Protein AF-A0A7S1IV37-F1 (afdb_monomer)

Solvent-accessible surface area (backbone atoms only — not comparable to full-atom values): 9638 Å² total; per-residue (Å²): 133,83,75,79,70,47,61,41,72,86,48,36,66,58,54,51,50,49,52,51,52,50,39,68,76,37,60,68,25,35,31,32,41,35,28,27,37,77,86,80,70,39,79,77,50,55,31,70,74,44,62,49,89,70,69,99,70,84,77,77,73,90,66,94,63,94,79,78,84,70,85,71,95,60,82,73,56,68,52,68,50,89,50,77,86,72,48,74,71,52,50,29,53,54,41,47,51,38,50,74,70,66,30,30,48,30,44,28,35,27,45,72,92,43,62,48,72,42,57,79,72,57,82,77,58,85,78,87,60,85,93,67,58,40,42,78,70,61,48,66,52,87,52,64,26,46,80,75,86,72,88,82,85,118

Mean predicted aligned error: 7.74 Å

InterPro domains:
  IPR000894 Ribulose bisphosphate carboxylase small subunit, domain [PF00101] (1-52)
  IPR000894 Ribulose bisphosphate carboxylase small subunit, domain [PF00101] (77-154)
  IPR000894 Ribulose bisphosphate carboxylase small subunit, domain [SM00961] (1-52)
  IPR000894 Ribulose bisphosphate carboxylase small subunit, domain [SM00961] (76-154)
  IPR024681 Ribulose bisphosphate carboxylase, small subunit [PR00152] (75-101)
  IPR024681 Ribulose bisphosphate carboxylase, small subunit [PR00152] (103-118)
  IPR024681 Ribulose bisphosphate carboxylase, small subunit [PTHR31262] (65-154)
  IPR036385 Ribulose bisphosphate carboxylase, small subunit superfamily [G3DSA:3.30.190.10] (1-65)
  IPR036385 Ribulose bisphosphate carboxylase, small subunit superfamily [G3DSA:3.30.190.10] (66-154)
  IPR036385 Ribulose bisphosphate carboxylase, small subunit superfamily [SSF55239] (1-61)
  IPR036385 Ribulose bisphosphate carboxylase, small subunit superfamily [SSF55239] (66-154)

Sequence (154 aa):
MWKLPMFGCRSSQEVLREVKECSASYPGCYVRLAAFDSVKQVQVVSFIVHQPGQTAAWATTGEKDMKVWNPVDNKKFETFSYLPPLSDGEIARQVDFIIRNGLAPCLEFAPEECSFVADVATVRFQGSTAGYYDNRYWTMWKLPMFGCRSSQEV

pLDDT: mean 83.04, std 18.44, range [32.03, 97.75]

Secondary structure (DSSP, 8-state):
------TT---HHHHHHHHHHHHHH-TTEEEEEEEEETTTTEEEEEEEEE-TT-----------SPPPPP-SS----STTTTSPPPPHHHHHHHHHHHHHTT-EEEEEEEEGGGSS-B-GGGGG-SS--TT--BTSS-EEES--------SS--

Organism: NCBI:txid73025

Nearest PDB structures (foldseek):
  1gk8-assembly1_O-2  TM=9.536E-01  e=3.407E-07  Chlamydomonas reinhardtii
  1ir2-assembly1_L  TM=9.566E-01  e=1.280E-06  Chlamydomonas reinhardtii
  8q04-assembly1_P  TM=9.815E-01  e=3.979E-06  Chlorella sorokiniana
  1uw9-assembly1_C  TM=9.540E-01  e=3.093E-06  Chlamydomonas reinhardtii
  2v6a-assembly1_N  TM=9.573E-01  e=3.093E-06  Chlamydomonas reinhardtii

Structure (mmCIF, N/CA/C/O backbone):
data_AF-A0A7S1IV37-F1
#
_entry.id   AF-A0A7S1IV37-F1
#
loop_
_atom_site.group_PDB
_atom_site.id
_atom_site.type_symbol
_atom_site.label_atom_id
_atom_site.label_alt_id
_atom_site.label_comp_id
_atom_site.label_asym_id
_atom_site.label_entity_id
_atom_site.label_seq_id
_atom_site.pdbx_PDB_ins_code
_atom_site.Cartn_x
_atom_site.Cartn_y
_atom_site.Cartn_z
_atom_site.occupancy
_atom_site.B_iso_or_equiv
_atom_site.auth_seq_id
_atom_site.auth_comp_id
_atom_site.auth_asym_id
_atom_site.auth_atom_id
_atom_site.pdbx_PDB_model_num
ATOM 1 N N . MET A 1 1 ? 4.771 -17.939 19.776 1.00 32.03 1 MET A N 1
ATOM 2 C CA . MET A 1 1 ? 3.297 -17.855 19.715 1.00 32.03 1 MET A CA 1
ATOM 3 C C . MET A 1 1 ? 2.972 -16.643 18.855 1.00 32.03 1 MET A C 1
ATOM 5 O O . MET A 1 1 ? 3.127 -15.523 19.320 1.00 32.03 1 MET A O 1
ATOM 9 N N . TRP A 1 2 ? 2.708 -16.856 17.564 1.00 38.16 2 TRP A N 1
ATOM 10 C CA . TRP A 1 2 ? 2.413 -15.771 16.626 1.00 38.16 2 TRP A CA 1
ATOM 11 C C . TRP A 1 2 ? 1.021 -15.229 16.964 1.00 38.16 2 TRP A C 1
ATOM 13 O O . TRP A 1 2 ? 0.075 -16.006 17.075 1.00 38.16 2 TRP A O 1
ATOM 23 N N . LYS A 1 3 ? 0.953 -13.926 17.254 1.00 38.25 3 LYS A N 1
ATOM 24 C CA . LYS A 1 3 ? -0.241 -13.169 17.668 1.00 38.25 3 LYS A CA 1
ATOM 25 C C . LYS A 1 3 ? -1.444 -13.573 16.802 1.00 38.25 3 LYS A C 1
ATOM 27 O O . LYS A 1 3 ? -1.284 -13.740 15.593 1.00 38.25 3 LYS A O 1
ATOM 32 N N . LEU A 1 4 ? -2.612 -13.744 17.429 1.00 38.16 4 LEU A N 1
ATOM 33 C CA . LEU A 1 4 ? -3.839 -14.139 16.738 1.00 38.16 4 LEU A CA 1
ATOM 34 C C . LEU A 1 4 ? -4.081 -13.226 15.520 1.00 38.16 4 LEU A C 1
ATOM 36 O O . LEU A 1 4 ? -3.890 -12.012 15.637 1.00 38.16 4 LEU A O 1
ATOM 40 N N . PRO A 1 5 ? -4.462 -13.796 14.364 1.00 46.75 5 PRO A N 1
ATOM 41 C CA . PRO A 1 5 ? -4.815 -13.032 13.174 1.00 46.75 5 PRO A CA 1
ATOM 42 C C . PRO A 1 5 ? -5.825 -11.941 13.514 1.00 46.75 5 PRO A C 1
ATOM 44 O O . PRO A 1 5 ? -6.709 -12.166 14.337 1.00 46.75 5 PRO A O 1
ATOM 47 N N . MET A 1 6 ? -5.649 -10.770 12.896 1.00 52.06 6 MET A N 1
ATOM 48 C CA . MET A 1 6 ? -6.364 -9.504 13.124 1.00 52.06 6 MET A CA 1
ATOM 49 C C . MET A 1 6 ? -7.860 -9.573 12.742 1.00 52.06 6 MET A C 1
ATOM 51 O O . MET A 1 6 ? -8.386 -8.707 12.046 1.00 52.06 6 MET A O 1
ATOM 55 N N . PHE A 1 7 ? -8.558 -10.621 13.169 1.00 50.78 7 PHE A N 1
ATOM 56 C CA . PHE A 1 7 ? -9.993 -10.765 13.036 1.00 50.78 7 PHE A CA 1
ATOM 57 C C . PHE A 1 7 ? -10.674 -9.716 13.918 1.00 50.78 7 PHE A C 1
ATOM 59 O O . PHE A 1 7 ? -10.477 -9.687 15.131 1.00 50.78 7 PHE A O 1
ATOM 66 N N . GLY A 1 8 ? -11.467 -8.839 13.300 1.00 53.97 8 GLY A N 1
ATOM 67 C CA . GLY A 1 8 ? -12.230 -7.819 14.013 1.00 53.97 8 GLY A CA 1
ATOM 68 C C . GLY A 1 8 ? -11.452 -6.569 14.434 1.00 53.97 8 GLY A C 1
ATOM 69 O O . GLY A 1 8 ? -11.785 -6.022 15.476 1.00 53.97 8 GLY A O 1
ATOM 70 N N . CYS A 1 9 ? -10.473 -6.088 13.655 1.00 61.53 9 CYS A N 1
ATOM 71 C CA . CYS A 1 9 ? -9.858 -4.767 13.879 1.00 61.53 9 CYS A CA 1
ATOM 72 C C . CYS A 1 9 ? -10.935 -3.664 13.946 1.00 61.53 9 CYS A C 1
ATOM 74 O O . CYS A 1 9 ? -11.627 -3.417 12.957 1.00 61.53 9 CYS A O 1
ATOM 76 N N . ARG A 1 10 ? -11.091 -3.001 15.104 1.00 65.50 10 ARG A N 1
ATOM 77 C CA . ARG A 1 10 ? -12.207 -2.052 15.358 1.00 65.50 10 ARG A CA 1
ATOM 78 C C . ARG A 1 10 ? -11.797 -0.585 15.362 1.00 65.50 10 ARG A C 1
ATOM 80 O O . ARG A 1 10 ? -12.633 0.285 15.595 1.00 65.50 10 ARG A O 1
ATOM 87 N N . SER A 1 11 ? -10.513 -0.305 15.182 1.00 80.75 11 SER A N 1
ATOM 88 C CA . SER A 1 11 ? -9.958 1.015 15.447 1.00 80.75 11 SER A CA 1
ATOM 89 C C . SER A 1 11 ? -8.775 1.299 14.531 1.00 80.75 11 SER A C 1
ATOM 91 O O . SER A 1 11 ? -7.892 0.464 14.326 1.00 80.75 11 SER A O 1
ATOM 93 N N . SER A 1 12 ? -8.737 2.520 14.002 1.00 86.56 12 SER A N 1
ATOM 94 C CA . SER A 1 12 ? -7.617 3.022 13.212 1.00 86.56 12 SER A CA 1
ATOM 95 C C . SER A 1 12 ? -6.294 2.989 13.974 1.00 86.56 12 SER A C 1
ATOM 97 O O . SER A 1 12 ? -5.240 2.777 13.377 1.00 86.56 12 SER A O 1
ATOM 99 N N . GLN A 1 13 ? -6.334 3.106 15.301 1.00 87.31 13 GLN A N 1
ATOM 100 C CA . GLN A 1 13 ? -5.158 2.989 16.156 1.00 87.31 13 GLN A CA 1
ATOM 101 C C . GLN A 1 13 ? -4.536 1.587 16.106 1.00 87.31 13 GLN A C 1
ATOM 103 O O . GLN A 1 13 ? -3.316 1.471 16.203 1.00 87.31 13 GLN A O 1
ATOM 108 N N . GLU A 1 14 ? -5.326 0.523 15.943 1.00 84.88 14 GLU A N 1
ATOM 109 C CA . GLU A 1 14 ? -4.776 -0.834 15.832 1.00 84.88 14 GLU A CA 1
ATOM 110 C C . GLU A 1 14 ? -4.021 -1.004 14.519 1.00 84.88 14 GLU A C 1
ATOM 112 O O . GLU A 1 14 ? -2.887 -1.478 14.527 1.00 84.88 14 GLU A O 1
ATOM 117 N N . VAL A 1 15 ? -4.601 -0.520 13.417 1.00 87.56 15 VAL A N 1
ATOM 118 C CA . VAL A 1 15 ? -3.935 -0.506 12.111 1.00 87.56 15 VAL A CA 1
ATOM 119 C C . VAL A 1 15 ? -2.651 0.315 12.166 1.00 87.56 15 VAL A C 1
ATOM 121 O O . VAL A 1 15 ? -1.615 -0.151 11.708 1.00 87.56 15 VAL A O 1
ATOM 124 N N . LEU A 1 16 ? -2.668 1.498 12.785 1.00 90.56 16 LEU A N 1
ATOM 125 C CA . LEU A 1 16 ? -1.462 2.318 12.941 1.00 90.56 16 LEU A CA 1
ATOM 126 C C . LEU A 1 16 ? -0.372 1.633 13.776 1.00 90.56 16 LEU A C 1
ATOM 128 O O . LEU A 1 16 ? 0.810 1.784 13.470 1.00 90.56 16 LEU A O 1
ATOM 132 N N . ARG A 1 17 ? -0.734 0.874 14.820 1.00 89.81 17 ARG A N 1
ATOM 133 C CA . ARG A 1 17 ? 0.245 0.058 15.559 1.00 89.81 17 ARG A CA 1
ATOM 134 C C . ARG A 1 17 ? 0.869 -0.995 14.655 1.00 89.81 17 ARG A C 1
ATOM 136 O O . ARG A 1 17 ? 2.079 -1.166 14.690 1.00 89.81 17 ARG A O 1
ATOM 143 N N . GLU A 1 18 ? 0.066 -1.656 13.831 1.00 90.44 18 GLU A N 1
ATOM 144 C 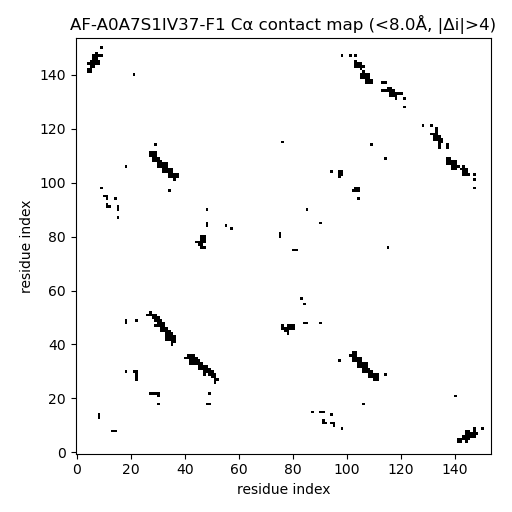CA . GLU A 1 18 ? 0.539 -2.668 12.886 1.00 90.44 18 GLU A CA 1
ATOM 145 C C . GLU A 1 18 ? 1.433 -2.077 11.788 1.00 90.44 18 GLU A C 1
ATOM 147 O O . GLU A 1 18 ? 2.450 -2.675 11.450 1.00 90.44 18 GLU A O 1
ATOM 152 N N . VAL A 1 19 ? 1.130 -0.869 11.298 1.00 92.19 19 VAL A N 1
ATOM 153 C CA . VAL A 1 19 ? 2.020 -0.123 10.389 1.00 92.19 19 VAL A CA 1
ATOM 154 C C . VAL A 1 19 ? 3.384 0.087 11.050 1.00 92.19 19 VAL A C 1
ATOM 156 O O . VAL A 1 19 ? 4.406 -0.214 10.437 1.00 92.19 19 VAL A O 1
ATOM 159 N N . LYS A 1 20 ? 3.400 0.5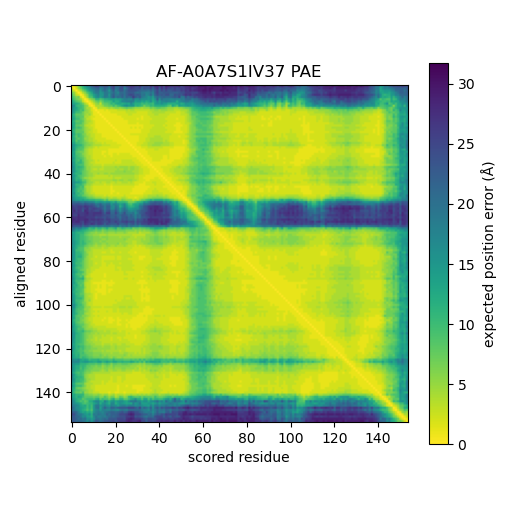27 12.317 1.00 93.50 20 LYS A N 1
ATOM 160 C CA . LYS A 1 20 ? 4.633 0.750 13.091 1.00 93.50 20 LYS A CA 1
ATOM 161 C C . LYS A 1 20 ? 5.396 -0.549 13.366 1.00 93.50 20 LYS A C 1
ATOM 163 O O . LYS A 1 20 ? 6.616 -0.565 13.228 1.00 93.50 20 LYS A O 1
ATOM 168 N N . GLU A 1 21 ? 4.703 -1.635 13.722 1.00 93.06 21 GLU A N 1
ATOM 169 C CA . GLU A 1 21 ? 5.308 -2.966 13.904 1.00 93.06 21 GLU A CA 1
ATOM 170 C C . GLU A 1 21 ? 5.942 -3.469 12.591 1.00 93.06 21 GLU A C 1
ATOM 172 O O . GLU A 1 21 ? 7.079 -3.951 12.601 1.00 93.06 21 GLU A O 1
ATOM 177 N N . CYS A 1 22 ? 5.248 -3.309 11.460 1.00 93.31 22 CYS A N 1
ATOM 178 C CA . CYS A 1 22 ? 5.734 -3.707 10.140 1.00 93.31 22 CYS A CA 1
ATOM 179 C C . CYS A 1 22 ? 6.974 -2.899 9.733 1.00 93.31 22 CYS A C 1
ATOM 181 O O . CYS A 1 22 ? 7.994 -3.488 9.375 1.00 93.31 22 CYS A O 1
ATOM 183 N N . SER A 1 23 ? 6.929 -1.566 9.843 1.00 93.56 23 SER A N 1
ATOM 184 C CA . SER A 1 23 ? 8.068 -0.703 9.501 1.00 93.56 23 SER A CA 1
ATOM 185 C C . SER A 1 23 ? 9.267 -0.917 10.426 1.00 93.56 23 SER A C 1
ATOM 187 O O . SER A 1 23 ? 10.406 -0.815 9.990 1.00 93.56 23 SER A O 1
ATOM 189 N N . ALA A 1 24 ? 9.040 -1.239 11.704 1.00 94.38 24 ALA A N 1
ATOM 190 C CA . ALA A 1 24 ? 10.128 -1.548 12.631 1.00 94.38 24 ALA A CA 1
ATOM 191 C C . ALA A 1 24 ? 10.789 -2.899 12.315 1.00 94.38 24 ALA A C 1
ATOM 193 O O . ALA A 1 24 ? 12.003 -3.036 12.449 1.00 94.38 24 ALA A O 1
ATOM 194 N N . SER A 1 25 ? 9.999 -3.887 11.883 1.00 95.06 25 SER A N 1
ATOM 195 C CA . SER A 1 25 ? 10.500 -5.214 11.504 1.00 95.06 25 SER A CA 1
ATOM 196 C C . SER A 1 25 ? 11.244 -5.187 10.165 1.00 95.06 25 SER A C 1
ATOM 198 O O . SER A 1 25 ? 12.216 -5.919 9.985 1.00 95.06 25 SER A O 1
ATOM 200 N N . TYR A 1 26 ? 10.805 -4.325 9.243 1.00 94.81 26 TYR A N 1
ATOM 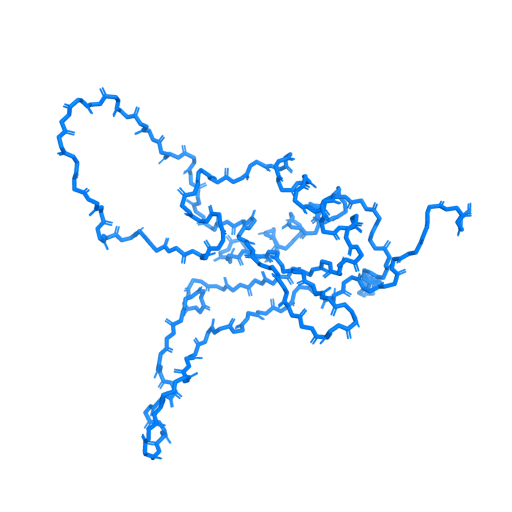201 C CA . TYR A 1 26 ? 11.345 -4.197 7.890 1.00 94.81 26 TYR A CA 1
ATOM 202 C C . TYR A 1 26 ? 11.589 -2.719 7.521 1.00 94.81 26 TYR A C 1
ATOM 204 O O . TYR A 1 26 ? 10.867 -2.161 6.694 1.00 94.81 26 TYR A O 1
ATOM 212 N N . PRO A 1 27 ? 12.620 -2.069 8.094 1.00 93.44 27 PRO A N 1
ATOM 213 C CA . PRO A 1 27 ? 12.835 -0.620 7.964 1.00 93.44 27 PRO A CA 1
ATOM 214 C C . PRO A 1 27 ? 13.195 -0.145 6.549 1.00 93.44 27 PRO A C 1
ATOM 216 O O . PRO A 1 27 ? 13.073 1.039 6.252 1.00 93.44 27 PRO A O 1
ATOM 219 N N . GLY A 1 28 ? 13.645 -1.049 5.675 1.00 94.19 28 GLY A N 1
ATOM 220 C CA . GLY A 1 28 ? 13.936 -0.756 4.267 1.00 94.19 28 GLY A CA 1
ATOM 221 C C . GLY A 1 28 ? 12.759 -0.990 3.316 1.00 94.19 28 GLY A C 1
ATOM 222 O O . GLY A 1 28 ? 12.935 -0.888 2.108 1.00 94.19 28 GLY A O 1
ATOM 223 N N . CYS A 1 29 ? 11.581 -1.360 3.827 1.00 96.31 29 CYS A N 1
ATOM 224 C CA . CYS A 1 29 ? 10.429 -1.705 2.999 1.00 96.31 29 CYS A CA 1
ATOM 225 C C . CYS A 1 29 ? 9.400 -0.577 2.936 1.00 96.31 29 CYS A C 1
ATOM 227 O O . CYS A 1 29 ? 9.134 0.125 3.909 1.00 96.31 29 CYS A O 1
ATOM 229 N N . TYR A 1 30 ? 8.751 -0.474 1.783 1.00 96.75 30 TYR A N 1
ATOM 230 C CA . TYR A 1 30 ? 7.518 0.278 1.609 1.00 96.75 30 TYR A CA 1
ATOM 231 C C . TYR A 1 30 ? 6.375 -0.487 2.267 1.00 96.75 30 TYR A C 1
ATOM 233 O O . TYR A 1 30 ? 6.317 -1.711 2.154 1.00 96.75 30 TYR A O 1
ATOM 241 N N . VAL A 1 31 ? 5.443 0.221 2.906 1.00 96.88 31 VAL A N 1
ATOM 242 C CA . VAL A 1 31 ? 4.211 -0.378 3.440 1.00 96.88 31 VAL A CA 1
ATOM 243 C C . VAL A 1 31 ? 3.022 0.327 2.817 1.00 96.88 31 VAL A C 1
ATOM 245 O O . VAL A 1 31 ? 2.906 1.555 2.881 1.00 96.88 31 VAL A O 1
ATOM 248 N N . ARG A 1 32 ? 2.119 -0.454 2.230 1.00 96.25 32 ARG A N 1
ATOM 249 C CA . ARG A 1 32 ? 0.832 0.012 1.723 1.00 96.25 32 ARG A CA 1
ATOM 250 C C . ARG A 1 32 ? -0.302 -0.598 2.525 1.00 96.25 32 ARG A C 1
ATOM 252 O O . ARG A 1 32 ? -0.223 -1.734 2.991 1.00 96.25 32 ARG A O 1
ATOM 259 N N . LEU A 1 33 ? -1.370 0.170 2.652 1.00 94.69 33 LEU A N 1
ATOM 260 C CA . LEU A 1 33 ? -2.641 -0.319 3.143 1.00 94.69 33 LEU A CA 1
ATOM 261 C C . LEU A 1 33 ? -3.528 -0.619 1.942 1.00 94.69 33 LEU A C 1
ATOM 263 O O . LEU A 1 33 ? -3.703 0.236 1.077 1.00 94.69 33 LEU A O 1
ATOM 267 N N . ALA A 1 34 ? -4.091 -1.820 1.907 1.00 93.62 34 ALA A N 1
ATOM 268 C CA . ALA A 1 34 ? -5.113 -2.245 0.964 1.00 93.62 34 ALA A CA 1
ATOM 269 C C . ALA A 1 34 ? -6.439 -2.469 1.701 1.00 93.62 34 ALA A C 1
ATOM 271 O O . ALA A 1 34 ? -6.444 -2.790 2.891 1.00 93.62 34 ALA A O 1
ATOM 272 N N . ALA A 1 35 ? -7.569 -2.324 1.010 1.00 90.81 35 ALA A N 1
ATOM 273 C CA . ALA A 1 35 ? -8.858 -2.748 1.540 1.00 90.81 35 ALA A CA 1
ATOM 274 C C . ALA A 1 35 ? -9.644 -3.600 0.551 1.00 90.81 35 ALA A C 1
ATOM 276 O O . ALA A 1 35 ? -9.668 -3.326 -0.654 1.00 90.81 35 A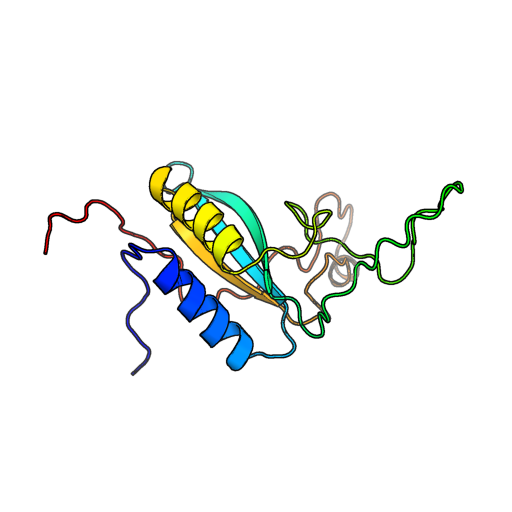LA A O 1
ATOM 277 N N . PHE A 1 36 ? -10.315 -4.609 1.097 1.00 88.81 36 PHE A N 1
ATOM 278 C CA . PHE A 1 36 ? -11.041 -5.623 0.350 1.00 88.81 36 PHE A CA 1
ATOM 279 C C . PHE A 1 36 ? -12.544 -5.524 0.601 1.00 88.81 36 PHE A C 1
ATOM 281 O O . PHE A 1 36 ? -12.995 -5.413 1.743 1.00 88.81 36 PHE A O 1
ATOM 288 N N . ASP A 1 37 ? -13.319 -5.605 -0.475 1.00 87.69 37 ASP A N 1
ATOM 289 C CA . ASP A 1 37 ? -14.767 -5.782 -0.422 1.00 87.69 37 ASP A CA 1
ATOM 290 C C . ASP A 1 37 ? -15.060 -7.274 -0.233 1.00 87.69 37 ASP A C 1
ATOM 292 O O . ASP A 1 37 ? -14.735 -8.101 -1.086 1.00 87.69 37 ASP A O 1
ATOM 296 N N . SER A 1 38 ? -15.655 -7.626 0.907 1.00 81.12 38 SER A N 1
ATOM 297 C CA . SER A 1 38 ? -15.950 -9.020 1.259 1.00 81.12 38 SER A CA 1
ATOM 298 C C . SER A 1 38 ? -17.111 -9.624 0.464 1.00 81.12 38 SER A C 1
ATOM 300 O O . SER A 1 38 ? -17.209 -10.846 0.377 1.00 81.12 38 SER A O 1
ATOM 302 N N . VAL A 1 39 ? -17.961 -8.790 -0.144 1.00 84.75 39 VAL A N 1
ATOM 303 C CA . VAL A 1 39 ? -19.073 -9.225 -0.995 1.00 84.75 39 VAL A CA 1
ATOM 304 C C . VAL A 1 39 ? -18.573 -9.468 -2.412 1.00 84.75 39 VAL A C 1
ATOM 306 O O . VAL A 1 39 ? -18.827 -10.524 -2.983 1.00 84.75 39 VAL A O 1
ATOM 309 N N . LYS A 1 40 ? -17.833 -8.507 -2.978 1.00 88.94 40 LYS A N 1
ATOM 310 C CA . LYS A 1 40 ? -17.276 -8.632 -4.336 1.00 88.94 40 LYS A CA 1
ATOM 311 C C . LYS A 1 40 ? -16.015 -9.495 -4.401 1.00 88.94 40 LYS A C 1
ATOM 313 O O . LYS A 1 40 ? -15.615 -9.877 -5.492 1.00 88.94 40 LYS A O 1
ATOM 318 N N . GLN A 1 41 ? -15.394 -9.778 -3.256 1.00 84.12 41 GLN A N 1
ATOM 319 C CA . GLN A 1 41 ? -14.138 -10.523 -3.129 1.00 84.12 41 GLN A CA 1
ATOM 320 C C . GLN A 1 41 ? -12.973 -9.902 -3.919 1.00 84.12 41 GLN A C 1
ATOM 322 O O . GLN A 1 41 ? -12.172 -10.607 -4.528 1.00 84.12 41 GLN A O 1
ATOM 327 N N . VAL A 1 42 ? -12.864 -8.570 -3.905 1.00 88.62 42 VAL A N 1
ATOM 328 C CA . VAL A 1 42 ? -11.810 -7.831 -4.624 1.00 88.62 42 VAL A CA 1
ATOM 329 C C . VAL A 1 42 ? -11.188 -6.742 -3.760 1.00 88.62 42 VAL A C 1
ATOM 331 O O . VAL A 1 42 ? -11.839 -6.183 -2.875 1.00 88.62 42 VAL A O 1
ATOM 334 N N . GLN A 1 43 ? -9.930 -6.408 -4.047 1.00 90.06 43 GLN A N 1
ATOM 335 C CA . GLN A 1 43 ? -9.311 -5.180 -3.556 1.00 90.06 43 GLN A CA 1
ATOM 336 C C . GLN A 1 43 ? -9.988 -3.979 -4.224 1.00 90.06 43 GLN A C 1
ATOM 338 O O . GLN A 1 43 ? -10.128 -3.948 -5.445 1.00 90.06 43 GLN A O 1
ATOM 343 N N . VAL A 1 44 ? -10.392 -2.986 -3.432 1.00 92.31 44 VAL A N 1
ATOM 344 C CA . VAL A 1 44 ? -11.100 -1.790 -3.928 1.00 92.31 44 VAL A CA 1
ATOM 345 C C . VAL A 1 44 ? -10.337 -0.490 -3.697 1.00 92.31 44 VAL A C 1
ATOM 347 O O . VAL A 1 44 ? -10.611 0.505 -4.360 1.00 92.31 44 VAL A O 1
ATOM 350 N N . VAL A 1 45 ? -9.371 -0.484 -2.778 1.00 92.31 45 VAL A N 1
ATOM 351 C CA . VAL A 1 45 ? -8.502 0.668 -2.522 1.00 92.31 45 VAL A CA 1
ATOM 352 C C . VAL A 1 45 ? -7.135 0.192 -2.055 1.00 92.31 45 VAL A C 1
ATOM 354 O O . VAL A 1 45 ? -7.028 -0.807 -1.343 1.00 92.31 45 VAL A O 1
ATOM 357 N N . SER A 1 46 ? -6.091 0.915 -2.448 1.00 95.06 46 SER A N 1
ATOM 358 C CA . SER A 1 46 ? -4.759 0.781 -1.868 1.00 95.06 46 SER A CA 1
ATOM 359 C C . SER A 1 46 ? -3.997 2.097 -1.938 1.00 95.06 46 SER A C 1
ATOM 361 O O . SER A 1 46 ? -4.066 2.783 -2.961 1.00 95.06 46 SER A O 1
ATOM 363 N N . PHE A 1 47 ? -3.263 2.430 -0.880 1.00 97.44 47 PHE A N 1
ATOM 364 C CA . PHE A 1 47 ? -2.402 3.612 -0.814 1.00 97.44 47 PHE A CA 1
ATOM 365 C C . PHE A 1 47 ? -1.211 3.379 0.121 1.00 97.44 47 PHE A C 1
ATOM 367 O O . PHE A 1 47 ? -1.249 2.535 1.019 1.00 97.44 47 PHE A O 1
ATOM 374 N N . ILE A 1 48 ? -0.137 4.133 -0.101 1.00 96.81 48 ILE A N 1
ATOM 375 C CA . ILE A 1 48 ? 1.090 4.042 0.693 1.00 96.81 48 ILE A CA 1
ATOM 376 C C . ILE A 1 48 ? 0.892 4.656 2.089 1.00 96.81 48 ILE A C 1
ATOM 378 O O . ILE A 1 48 ? 0.294 5.722 2.223 1.00 96.81 48 ILE A O 1
ATOM 382 N N . VAL A 1 49 ? 1.392 3.982 3.128 1.00 95.62 49 VAL A N 1
ATOM 383 C CA . VAL A 1 49 ? 1.319 4.430 4.536 1.00 95.62 49 VAL A CA 1
ATOM 384 C C . VAL A 1 49 ? 2.692 4.562 5.194 1.00 95.62 49 VAL A C 1
ATOM 386 O O . VAL A 1 49 ? 2.811 5.211 6.228 1.00 95.62 49 VAL A O 1
ATOM 389 N N . HIS A 1 50 ? 3.734 3.985 4.593 1.00 95.06 50 HIS A N 1
ATOM 390 C CA . HIS A 1 50 ? 5.122 4.165 5.007 1.00 95.06 50 HIS A CA 1
ATOM 391 C C . HIS A 1 50 ? 6.059 4.043 3.801 1.00 95.06 50 HIS A C 1
ATOM 393 O O . HIS A 1 50 ? 5.890 3.143 2.975 1.00 95.06 50 HIS A O 1
ATOM 399 N N . GLN A 1 51 ? 7.055 4.927 3.720 1.00 92.38 51 GLN A N 1
ATOM 400 C CA . GLN A 1 51 ? 8.123 4.882 2.722 1.00 92.38 51 GLN A CA 1
ATOM 401 C C . GLN A 1 51 ? 9.486 4.890 3.436 1.00 92.38 51 GLN A 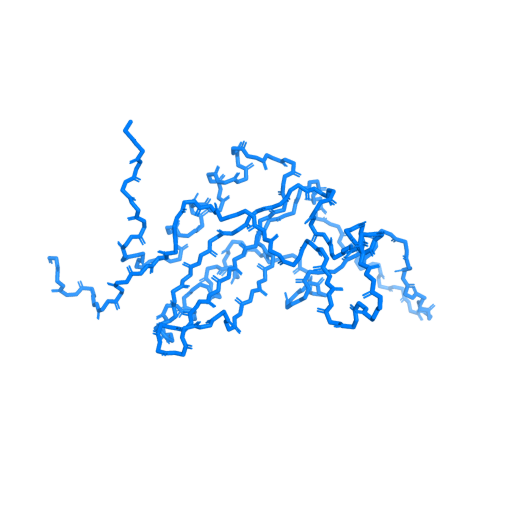C 1
ATOM 403 O O . GLN A 1 51 ? 9.707 5.750 4.297 1.00 92.38 51 GLN A O 1
ATOM 408 N N . PRO A 1 52 ? 10.406 3.974 3.090 1.00 90.25 52 PRO A N 1
ATOM 409 C CA . PRO A 1 52 ? 11.743 3.953 3.661 1.00 90.25 52 PRO A CA 1
ATOM 410 C C . PRO A 1 52 ? 12.519 5.202 3.222 1.00 90.25 52 PRO A C 1
ATOM 412 O O . PRO A 1 52 ? 12.391 5.669 2.093 1.00 90.25 52 PRO A O 1
ATOM 415 N N . GLY A 1 53 ? 13.312 5.776 4.129 1.00 80.75 53 GLY A N 1
ATOM 416 C CA . GLY A 1 53 ? 14.160 6.937 3.823 1.00 80.75 53 GLY A CA 1
ATOM 417 C C . GLY A 1 53 ? 13.418 8.262 3.592 1.00 80.75 53 GLY A C 1
ATOM 418 O O . GLY A 1 53 ? 14.056 9.262 3.262 1.00 80.75 53 GLY A O 1
ATOM 419 N N . GLN A 1 54 ? 12.096 8.310 3.789 1.00 68.19 54 GLN A N 1
ATOM 420 C CA . GLN A 1 54 ? 11.321 9.531 3.595 1.00 68.19 54 GLN A CA 1
ATOM 421 C C . GLN A 1 54 ? 11.646 10.565 4.682 1.00 68.19 54 GLN A C 1
ATOM 423 O O . GLN A 1 54 ? 11.148 10.508 5.805 1.00 68.19 54 GLN A O 1
ATOM 428 N N . THR A 1 55 ? 12.480 11.544 4.333 1.00 51.53 55 THR A N 1
ATOM 429 C CA . THR A 1 55 ? 12.599 12.793 5.087 1.00 51.53 55 THR A CA 1
ATOM 430 C C . THR A 1 55 ? 11.524 13.757 4.587 1.00 51.53 55 THR A C 1
ATOM 432 O O . THR A 1 55 ? 11.276 13.871 3.386 1.00 51.53 55 THR A O 1
ATOM 435 N N . ALA A 1 56 ? 10.809 14.405 5.507 1.00 48.06 56 ALA A N 1
ATOM 436 C CA . ALA A 1 56 ? 9.740 15.340 5.175 1.00 48.06 56 ALA A CA 1
ATOM 437 C C . ALA A 1 56 ? 10.315 16.564 4.443 1.00 48.06 56 ALA A C 1
ATOM 439 O O . ALA A 1 56 ? 10.743 17.523 5.077 1.00 48.06 56 ALA A O 1
ATOM 440 N N . ALA A 1 57 ? 10.352 16.534 3.112 1.00 48.78 57 ALA A N 1
ATOM 441 C CA . ALA A 1 57 ? 10.802 17.674 2.327 1.00 48.78 57 ALA A CA 1
ATOM 442 C C . ALA A 1 57 ? 10.129 17.715 0.953 1.00 48.78 57 ALA A C 1
ATOM 444 O O . ALA A 1 57 ? 10.712 17.372 -0.069 1.00 48.78 57 ALA A O 1
ATOM 445 N N . TRP A 1 58 ? 8.907 18.238 0.917 1.00 48.03 58 TRP A N 1
ATOM 446 C CA . TRP A 1 58 ? 8.515 19.098 -0.194 1.00 48.03 58 TRP A CA 1
ATOM 447 C C . TRP A 1 58 ? 8.623 20.535 0.328 1.00 48.03 58 TRP A C 1
ATOM 449 O O . TRP A 1 58 ? 7.672 21.127 0.828 1.00 48.03 58 TRP A O 1
ATOM 459 N N . ALA A 1 59 ? 9.829 21.101 0.301 1.00 45.62 59 ALA A N 1
ATOM 460 C CA . ALA A 1 59 ? 9.954 22.539 0.481 1.00 45.62 59 ALA A CA 1
ATOM 461 C C . ALA A 1 59 ? 9.344 23.189 -0.766 1.00 45.62 59 ALA A C 1
ATOM 463 O O . ALA A 1 59 ? 9.973 23.241 -1.821 1.00 45.62 59 ALA A O 1
ATOM 464 N N . THR A 1 60 ? 8.095 23.652 -0.672 1.00 48.78 60 THR A N 1
ATOM 465 C CA . THR A 1 60 ? 7.554 24.555 -1.692 1.00 48.78 60 THR A CA 1
ATOM 466 C C . THR A 1 60 ? 8.219 25.898 -1.489 1.00 48.78 60 THR A C 1
ATOM 468 O O . THR A 1 60 ? 7.709 26.764 -0.783 1.00 48.78 60 THR A O 1
ATOM 471 N N . THR A 1 61 ? 9.388 26.082 -2.090 1.00 49.62 61 THR A N 1
ATOM 472 C CA . THR A 1 61 ? 9.862 27.428 -2.371 1.00 49.62 61 THR A CA 1
ATOM 473 C C . THR A 1 61 ? 8.853 28.045 -3.338 1.00 49.62 61 THR A C 1
ATOM 475 O O . THR A 1 61 ? 8.610 27.532 -4.440 1.00 49.62 61 THR A O 1
ATOM 478 N N . GLY A 1 62 ? 8.172 29.088 -2.856 1.00 55.16 62 GLY A N 1
ATOM 479 C CA . GLY A 1 62 ? 7.157 29.874 -3.559 1.00 55.16 62 GLY A CA 1
ATOM 480 C C . GLY A 1 62 ? 7.748 30.694 -4.704 1.00 55.16 62 GLY A C 1
ATOM 481 O O . GLY A 1 62 ? 7.643 31.915 -4.727 1.00 55.16 62 GLY A O 1
ATOM 482 N N . GLU A 1 63 ? 8.407 30.014 -5.632 1.00 62.91 63 GLU A N 1
ATOM 483 C CA . GLU A 1 63 ? 9.000 30.586 -6.830 1.00 62.91 63 GLU A CA 1
ATOM 484 C C . GLU A 1 63 ? 7.924 30.757 -7.902 1.00 62.91 63 GLU A C 1
ATOM 486 O O . GLU A 1 63 ? 7.202 29.812 -8.230 1.00 62.91 63 GLU A O 1
ATOM 491 N N . LYS A 1 64 ? 7.810 31.985 -8.417 1.00 63.12 64 LYS A N 1
ATOM 492 C CA . LYS A 1 64 ? 6.802 32.433 -9.390 1.00 63.12 64 LYS A CA 1
ATOM 493 C C . LYS A 1 64 ? 7.188 32.134 -10.849 1.00 63.12 64 LYS A C 1
ATOM 495 O O . LYS A 1 64 ? 6.708 32.821 -11.745 1.00 63.12 64 LYS A O 1
ATOM 500 N N . ASP A 1 65 ? 8.015 31.120 -11.084 1.00 78.62 65 ASP A N 1
ATOM 501 C CA . ASP A 1 65 ? 8.499 30.753 -12.418 1.00 78.62 65 ASP A CA 1
ATOM 502 C C . ASP A 1 65 ? 7.866 29.447 -12.917 1.00 78.62 65 ASP A C 1
ATOM 504 O O . ASP A 1 65 ? 7.387 28.621 -12.133 1.00 78.62 65 ASP A O 1
ATOM 508 N N . MET A 1 66 ? 7.856 29.249 -14.241 1.00 85.81 66 MET A N 1
ATOM 509 C CA . MET A 1 66 ? 7.428 27.980 -14.837 1.00 85.81 66 MET A CA 1
ATOM 510 C C . MET A 1 66 ? 8.350 26.846 -14.376 1.00 85.81 66 MET A C 1
ATOM 512 O O . MET A 1 66 ? 9.551 26.867 -14.637 1.00 85.81 66 MET A O 1
ATOM 516 N N . LYS A 1 67 ? 7.776 25.832 -13.723 1.00 84.31 67 LYS A N 1
ATOM 517 C CA . LYS A 1 67 ? 8.506 24.651 -13.243 1.00 84.31 67 LYS A CA 1
ATOM 518 C C . LYS A 1 67 ? 8.375 23.492 -14.231 1.00 84.31 67 LYS A C 1
ATOM 520 O O . LYS A 1 67 ? 7.311 23.275 -14.806 1.00 84.31 67 LYS A O 1
ATOM 525 N N . VAL A 1 68 ? 9.448 22.718 -14.385 1.00 86.50 68 VAL A N 1
ATOM 526 C CA . VAL A 1 68 ? 9.447 21.447 -15.126 1.00 86.50 68 VAL A CA 1
ATOM 527 C C . VAL A 1 68 ? 9.216 20.306 -14.138 1.00 86.50 68 VAL A C 1
ATOM 529 O O . VAL A 1 68 ? 9.823 20.274 -13.068 1.00 86.50 68 VAL A O 1
ATOM 532 N N . TRP A 1 69 ? 8.330 19.368 -14.478 1.00 89.25 69 TRP A N 1
ATOM 533 C CA . TRP A 1 69 ? 8.100 18.182 -13.655 1.00 89.25 69 TRP A CA 1
ATOM 534 C C . TRP A 1 69 ? 9.355 17.304 -13.619 1.00 89.25 69 TRP A C 1
ATOM 536 O O . TRP A 1 69 ? 9.878 16.945 -14.671 1.00 89.25 69 TRP A O 1
ATOM 546 N N . ASN A 1 70 ? 9.832 16.948 -12.424 1.00 88.88 70 ASN A N 1
ATOM 547 C CA . ASN A 1 70 ? 11.052 16.157 -12.271 1.00 88.88 70 ASN A CA 1
ATOM 548 C C . ASN A 1 70 ? 10.832 14.704 -12.752 1.00 88.88 70 ASN A C 1
ATOM 550 O O . ASN A 1 70 ? 9.976 14.019 -12.179 1.00 88.88 70 ASN A O 1
ATOM 554 N N . PRO A 1 71 ? 11.580 14.210 -13.759 1.00 88.94 71 PRO A N 1
ATOM 555 C CA . PRO A 1 71 ? 11.478 12.825 -14.214 1.00 88.94 71 PRO A CA 1
ATOM 556 C C . PRO A 1 71 ? 12.362 11.848 -13.418 1.00 88.94 71 PRO A C 1
ATOM 558 O O . PRO A 1 71 ? 12.203 10.640 -13.566 1.00 88.94 71 PRO A O 1
ATOM 561 N N . VAL A 1 72 ? 13.294 12.342 -12.596 1.00 89.31 72 VAL A N 1
ATOM 562 C CA . VAL A 1 72 ? 14.285 11.531 -11.870 1.00 89.31 72 VAL A CA 1
ATOM 563 C C . VAL A 1 72 ? 13.818 11.288 -10.437 1.00 89.31 72 VAL A C 1
ATOM 565 O O . VAL A 1 72 ? 13.371 12.222 -9.773 1.00 89.31 72 VAL A O 1
ATOM 568 N N . ASP A 1 73 ? 13.897 10.036 -9.975 1.00 86.12 73 ASP A N 1
ATOM 569 C CA . ASP A 1 73 ? 13.558 9.603 -8.606 1.00 86.12 73 ASP A CA 1
ATOM 570 C C . ASP A 1 73 ? 12.185 10.083 -8.100 1.00 86.12 73 ASP A C 1
ATOM 572 O O . ASP A 1 73 ? 11.950 10.277 -6.911 1.00 86.12 73 ASP A O 1
ATOM 576 N N . ASN A 1 74 ? 11.235 10.250 -9.023 1.00 87.56 74 ASN A N 1
ATOM 577 C CA . ASN A 1 74 ? 9.898 10.777 -8.753 1.00 87.56 74 ASN A CA 1
ATOM 578 C C . ASN A 1 74 ? 8.812 9.708 -8.957 1.00 87.56 74 ASN A C 1
ATOM 580 O O . ASN A 1 74 ? 7.748 9.971 -9.526 1.00 87.56 74 ASN A O 1
ATOM 584 N N . LYS A 1 75 ? 9.105 8.474 -8.534 1.00 91.12 75 LYS A N 1
ATOM 585 C CA . LYS A 1 75 ? 8.184 7.342 -8.668 1.00 91.12 75 LYS A CA 1
ATOM 586 C C . LYS A 1 75 ? 6.942 7.525 -7.783 1.00 91.12 75 LYS A C 1
ATOM 588 O O . LYS A 1 75 ? 6.965 8.245 -6.783 1.00 91.12 75 LYS A O 1
ATOM 593 N N . LYS A 1 76 ? 5.837 6.889 -8.176 1.00 93.88 76 LYS A N 1
ATOM 594 C CA . LYS A 1 76 ? 4.506 7.059 -7.572 1.00 93.88 76 LYS A CA 1
ATOM 595 C C . LYS A 1 76 ? 3.882 5.708 -7.234 1.00 93.88 76 LYS A C 1
ATOM 597 O O . LYS A 1 76 ? 4.167 4.713 -7.888 1.00 93.88 76 LYS A O 1
ATOM 602 N N . PHE A 1 77 ? 3.034 5.700 -6.210 1.00 96.00 77 PHE A N 1
ATOM 603 C CA . PHE A 1 77 ? 2.394 4.517 -5.621 1.00 96.00 77 PHE A CA 1
ATOM 604 C C . PHE A 1 77 ? 0.866 4.602 -5.731 1.00 96.00 77 PHE A C 1
ATOM 606 O O . PHE A 1 77 ? 0.155 4.408 -4.747 1.00 96.00 77 PHE A O 1
ATOM 613 N N . GLU A 1 78 ? 0.363 4.937 -6.920 1.00 96.62 78 GLU A N 1
ATOM 614 C CA . GLU A 1 78 ? -1.075 5.064 -7.197 1.00 96.62 78 GLU A CA 1
ATOM 615 C C . GLU A 1 78 ? -1.776 6.082 -6.268 1.00 96.62 78 GLU A C 1
ATOM 617 O O . GLU A 1 78 ? -1.279 7.200 -6.072 1.00 96.62 78 GLU A O 1
ATOM 622 N N . THR A 1 79 ? -2.946 5.732 -5.725 1.00 97.56 79 THR A N 1
ATOM 623 C CA . THR A 1 79 ? -3.819 6.588 -4.911 1.00 97.56 79 THR A CA 1
ATOM 624 C C . THR A 1 79 ? -3.049 7.377 -3.847 1.00 97.56 79 THR A C 1
ATOM 626 O O . THR A 1 79 ? -2.275 6.821 -3.071 1.00 97.56 79 THR A O 1
ATOM 629 N N . PHE A 1 80 ? -3.292 8.691 -3.800 1.00 96.94 80 PHE A N 1
ATOM 630 C CA . PHE A 1 80 ? -2.676 9.670 -2.888 1.00 96.94 80 PHE A CA 1
ATOM 631 C C . PHE A 1 80 ? -1.168 9.912 -3.040 1.00 96.94 80 PHE A C 1
ATOM 633 O O . PHE A 1 80 ? -0.659 10.843 -2.428 1.00 96.94 80 PHE A O 1
ATOM 640 N N . SER A 1 81 ? -0.443 9.188 -3.895 1.00 94.38 81 SER A N 1
ATOM 641 C CA . SER A 1 81 ? 1.024 9.324 -3.990 1.00 94.38 81 SER A CA 1
ATOM 642 C C . SER A 1 81 ? 1.536 10.638 -4.613 1.00 94.38 81 SER A C 1
ATOM 644 O O . SER A 1 81 ? 2.739 10.905 -4.606 1.00 94.38 81 SER A O 1
ATOM 646 N N . TYR A 1 82 ? 0.634 11.469 -5.139 1.00 92.06 82 TYR A N 1
ATOM 647 C CA . TYR A 1 82 ? 0.922 12.838 -5.585 1.00 92.06 82 TYR A CA 1
ATOM 648 C C . TYR A 1 82 ? 0.683 13.895 -4.496 1.00 92.06 82 TYR A C 1
ATOM 650 O O . TYR A 1 82 ? 1.067 15.048 -4.678 1.00 92.06 82 TYR A O 1
ATOM 658 N N . LEU A 1 83 ? 0.041 13.522 -3.387 1.00 92.31 83 LEU A N 1
ATOM 659 C CA . LEU A 1 83 ? -0.150 14.395 -2.234 1.00 92.31 83 LEU A CA 1
ATOM 660 C C . LEU A 1 83 ? 1.107 14.375 -1.349 1.00 92.31 83 LEU A C 1
ATOM 662 O O . LEU A 1 83 ? 1.926 13.456 -1.458 1.00 92.31 83 LEU A O 1
ATOM 666 N N . PRO A 1 84 ? 1.263 15.354 -0.441 1.00 91.50 84 PRO A N 1
ATOM 667 C CA . PRO A 1 84 ? 2.179 15.212 0.681 1.00 91.50 84 PRO A CA 1
ATOM 668 C C . PRO A 1 84 ? 1.991 13.867 1.403 1.00 91.50 84 PRO A C 1
ATOM 670 O O . PRO A 1 84 ? 0.856 13.383 1.482 1.00 91.50 84 PRO A O 1
ATOM 673 N N . PRO A 1 85 ? 3.066 13.263 1.948 1.00 90.62 85 PRO A N 1
ATOM 674 C CA . PRO A 1 85 ? 2.934 12.051 2.745 1.00 90.62 85 PRO A CA 1
ATOM 675 C C . PRO A 1 85 ? 1.928 12.244 3.878 1.00 90.62 85 PRO A C 1
ATOM 677 O O . PRO A 1 85 ? 1.967 13.243 4.598 1.00 90.62 85 PRO A O 1
ATOM 680 N N . LEU A 1 86 ? 1.020 11.276 4.003 1.00 92.06 86 LEU A N 1
ATOM 681 C CA . LEU A 1 86 ? -0.071 11.326 4.964 1.00 92.06 86 LEU A CA 1
ATOM 682 C C . LEU A 1 86 ? 0.476 11.221 6.389 1.00 92.06 86 LEU A C 1
ATOM 684 O O . LEU A 1 86 ? 1.267 10.334 6.704 1.00 92.06 86 LEU A O 1
ATOM 688 N N . SER A 1 87 ? 0.006 12.099 7.265 1.00 93.88 87 SER A N 1
ATOM 689 C CA . SER A 1 87 ? 0.232 11.985 8.706 1.00 93.88 87 SER A CA 1
ATOM 690 C C . SER A 1 87 ? -0.507 10.778 9.301 1.00 93.88 87 SER A C 1
ATOM 692 O O . SER A 1 87 ? -1.530 10.343 8.768 1.00 93.88 87 SER A O 1
ATOM 694 N N . ASP A 1 88 ? -0.074 10.296 10.474 1.00 92.31 88 ASP A N 1
ATOM 695 C CA . ASP A 1 88 ? -0.777 9.244 11.235 1.00 92.31 88 ASP A CA 1
ATOM 696 C C . ASP A 1 88 ? -2.283 9.544 11.386 1.00 92.31 88 ASP A C 1
ATOM 698 O O . ASP A 1 88 ? -3.121 8.652 11.262 1.00 92.31 88 ASP A O 1
ATOM 702 N N . GLY A 1 89 ? -2.650 10.812 11.611 1.00 92.38 89 GLY A N 1
ATOM 703 C CA . GLY A 1 89 ? -4.047 11.237 11.740 1.00 92.38 89 GLY A CA 1
ATOM 704 C C . GLY A 1 89 ? -4.833 11.200 10.424 1.00 92.38 89 GLY A C 1
ATOM 705 O O . GLY A 1 89 ? -6.034 10.938 10.434 1.00 92.38 89 GLY A O 1
ATOM 706 N N . GLU A 1 90 ? -4.185 11.450 9.286 1.00 95.50 90 GLU A N 1
ATOM 707 C CA . GLU A 1 90 ? -4.800 11.298 7.962 1.00 95.50 90 GLU A CA 1
ATOM 708 C C . GLU A 1 90 ? -4.967 9.831 7.588 1.00 95.50 90 GLU A C 1
ATOM 710 O O . GLU A 1 90 ? -6.047 9.448 7.139 1.00 95.50 90 GLU A O 1
ATOM 715 N N . ILE A 1 91 ? -3.948 9.008 7.847 1.00 94.62 91 ILE A N 1
ATOM 716 C CA . ILE A 1 91 ? -4.017 7.553 7.673 1.00 94.62 91 ILE A CA 1
ATOM 717 C C . ILE A 1 91 ? -5.160 6.993 8.524 1.00 94.62 91 ILE A C 1
ATOM 719 O O . ILE A 1 91 ? -5.986 6.242 8.009 1.00 94.62 91 ILE A O 1
ATOM 723 N N . ALA A 1 92 ? -5.281 7.421 9.787 1.00 92.62 92 ALA A N 1
ATOM 724 C CA . ALA A 1 92 ? -6.376 7.004 10.659 1.00 92.62 92 ALA A CA 1
ATOM 725 C C . ALA A 1 92 ? -7.754 7.311 10.059 1.00 92.62 92 ALA A C 1
ATOM 727 O O . ALA A 1 92 ? -8.617 6.438 10.045 1.00 92.62 92 ALA A O 1
ATOM 728 N N . ARG A 1 93 ? -7.947 8.507 9.485 1.00 93.62 93 ARG A N 1
ATOM 729 C CA . ARG A 1 93 ? -9.214 8.872 8.830 1.00 93.62 93 ARG A CA 1
ATOM 730 C C . ARG A 1 93 ? -9.524 8.001 7.612 1.00 93.62 93 ARG A C 1
ATOM 732 O O . ARG A 1 93 ? -10.686 7.656 7.406 1.00 93.62 93 ARG A O 1
ATOM 739 N N . GLN A 1 94 ? -8.515 7.630 6.821 1.00 95.00 94 GLN A N 1
ATOM 740 C CA . GLN A 1 94 ? -8.705 6.697 5.703 1.00 95.00 94 GLN A CA 1
ATOM 741 C C . GLN A 1 94 ? -9.079 5.293 6.196 1.00 95.00 94 GLN A C 1
ATOM 743 O O . GLN A 1 94 ? -9.951 4.644 5.622 1.00 95.00 94 GLN A O 1
ATOM 748 N N . VAL A 1 95 ? -8.474 4.837 7.296 1.00 90.69 95 VAL A N 1
ATOM 749 C CA . VAL A 1 95 ? -8.829 3.560 7.930 1.00 90.69 95 VAL A CA 1
ATOM 750 C C . VAL A 1 95 ? -10.254 3.592 8.481 1.00 90.69 95 VAL A C 1
ATOM 752 O O . VAL A 1 95 ? -11.021 2.663 8.239 1.00 90.69 95 VAL A O 1
ATOM 755 N N . ASP A 1 96 ? -10.651 4.671 9.154 1.00 90.50 96 ASP A N 1
ATOM 756 C CA . ASP A 1 96 ? -12.016 4.831 9.664 1.00 90.50 96 ASP A CA 1
ATOM 757 C C . ASP A 1 96 ? -13.045 4.830 8.519 1.00 90.50 96 ASP A C 1
ATOM 759 O O . ASP A 1 96 ? -14.132 4.266 8.659 1.00 90.50 96 ASP A O 1
ATOM 763 N N . PHE A 1 97 ? -12.704 5.425 7.368 1.00 92.19 97 PHE A N 1
ATOM 764 C CA . PHE A 1 97 ? -13.522 5.355 6.155 1.00 92.19 97 PHE A CA 1
ATOM 765 C C . PHE A 1 97 ? -13.660 3.914 5.649 1.00 92.19 97 PHE A C 1
ATOM 767 O O . PHE A 1 97 ? -14.774 3.472 5.371 1.00 92.19 97 PHE A O 1
ATOM 774 N N . ILE A 1 98 ? -12.559 3.165 5.569 1.00 89.94 98 ILE A N 1
ATOM 775 C CA . ILE A 1 98 ? -12.554 1.751 5.164 1.00 89.94 98 ILE A CA 1
ATOM 776 C C . ILE A 1 98 ? -13.469 0.922 6.075 1.00 89.94 98 ILE A C 1
ATOM 778 O O . ILE A 1 98 ? -14.359 0.226 5.583 1.00 89.94 98 ILE A O 1
ATOM 782 N N . ILE A 1 99 ? -13.314 1.064 7.395 1.00 85.81 99 ILE A N 1
ATOM 783 C CA . ILE A 1 99 ? -14.111 0.338 8.393 1.00 85.81 99 ILE A CA 1
ATOM 784 C C . ILE A 1 99 ? -15.595 0.715 8.289 1.00 85.81 99 ILE A C 1
ATOM 786 O O . ILE A 1 99 ? -16.449 -0.172 8.263 1.00 85.81 99 ILE A O 1
ATOM 790 N N . ARG A 1 100 ? -15.929 2.010 8.173 1.00 88.38 100 ARG A N 1
ATOM 791 C CA . ARG A 1 100 ? -17.326 2.468 8.019 1.00 88.38 100 ARG A CA 1
ATOM 792 C C . ARG A 1 100 ? -18.015 1.910 6.779 1.00 88.38 100 ARG A C 1
ATOM 794 O O . ARG A 1 100 ? -19.226 1.725 6.810 1.00 88.38 100 ARG A O 1
ATOM 801 N N . ASN A 1 101 ? -17.266 1.647 5.712 1.00 88.81 101 ASN A N 1
ATOM 802 C CA . ASN A 1 101 ? -17.797 1.054 4.486 1.00 88.81 101 ASN A CA 1
ATOM 803 C C . ASN A 1 101 ? -17.838 -0.485 4.525 1.00 88.81 101 ASN A C 1
ATOM 805 O O . ASN A 1 101 ? -18.151 -1.110 3.515 1.00 88.81 101 ASN A O 1
ATOM 809 N N . GLY A 1 102 ? -17.522 -1.113 5.664 1.00 85.75 102 GLY A N 1
ATOM 810 C CA . GLY A 1 102 ? -17.525 -2.573 5.803 1.00 85.75 102 GLY A CA 1
ATOM 811 C C . GLY A 1 102 ? -16.425 -3.271 4.998 1.00 85.75 102 GLY A C 1
ATOM 812 O O . GLY A 1 102 ? -16.530 -4.466 4.715 1.00 85.75 102 GLY A O 1
ATOM 813 N N . LEU A 1 103 ? -15.383 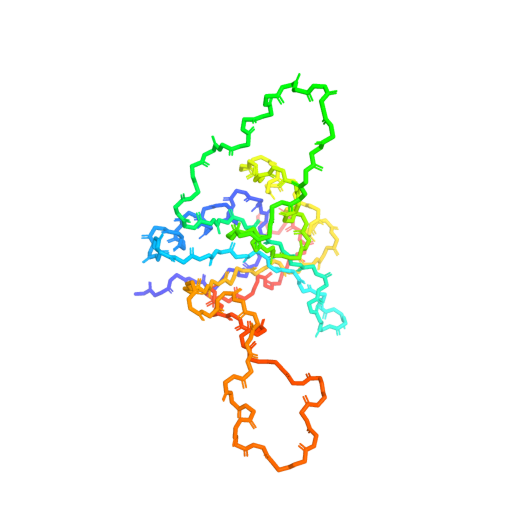-2.534 4.610 1.00 87.00 103 LEU A N 1
ATOM 814 C CA . LEU A 1 103 ? -14.234 -3.068 3.891 1.00 87.00 103 LEU A CA 1
ATOM 815 C C . LEU A 1 103 ? -13.214 -3.629 4.887 1.00 87.00 103 LEU A C 1
ATOM 817 O O . LEU A 1 103 ? -13.036 -3.094 5.981 1.00 87.00 103 LEU A O 1
ATOM 821 N N . ALA A 1 104 ? -12.522 -4.699 4.500 1.00 86.44 104 ALA A N 1
ATOM 822 C CA . ALA A 1 104 ? -11.498 -5.329 5.326 1.00 86.44 104 ALA A CA 1
ATOM 823 C C . ALA A 1 104 ? -10.120 -4.717 5.019 1.00 86.44 104 ALA A C 1
ATOM 825 O O . ALA A 1 104 ? -9.610 -4.939 3.916 1.00 86.44 104 ALA A O 1
ATOM 826 N N . PRO A 1 105 ? -9.503 -3.955 5.942 1.00 90.19 105 PRO A N 1
ATOM 827 C CA . PRO A 1 105 ? -8.144 -3.465 5.756 1.00 90.19 105 PRO A CA 1
ATOM 828 C C . PRO A 1 105 ? -7.123 -4.611 5.803 1.00 90.19 105 PRO A C 1
ATOM 830 O O . PRO A 1 105 ? -7.312 -5.627 6.473 1.00 90.19 105 PRO A O 1
ATOM 833 N N . CYS A 1 106 ? -6.014 -4.429 5.098 1.00 89.31 106 CYS A N 1
ATOM 834 C CA . CYS A 1 106 ? -4.869 -5.325 5.069 1.00 89.31 106 CYS A CA 1
ATOM 835 C C . CYS A 1 106 ? -3.600 -4.503 4.845 1.00 89.31 106 CYS A C 1
ATOM 837 O O . CYS A 1 106 ? -3.619 -3.527 4.095 1.00 89.31 106 CYS A O 1
ATOM 839 N N . LEU A 1 107 ? -2.499 -4.892 5.479 1.00 93.12 107 LEU A N 1
ATOM 840 C CA . LEU A 1 107 ? -1.194 -4.297 5.211 1.00 93.12 107 LEU A CA 1
ATOM 841 C C . LEU A 1 107 ? -0.403 -5.203 4.277 1.00 93.12 107 LEU A C 1
ATOM 843 O O . LEU A 1 107 ? -0.4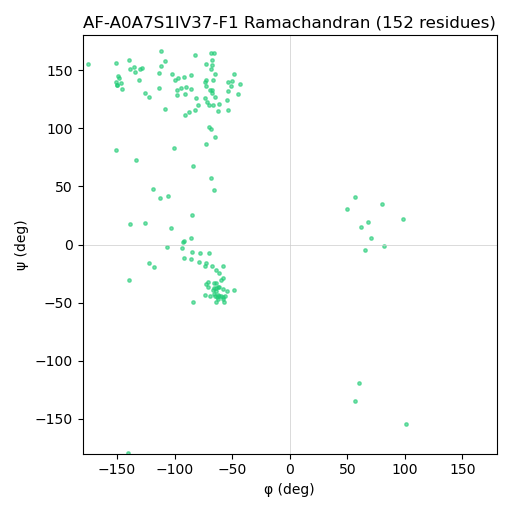38 -6.428 4.398 1.00 93.12 107 LEU A O 1
ATOM 847 N N . GLU A 1 108 ? 0.324 -4.584 3.363 1.00 96.19 108 GLU A N 1
ATOM 848 C CA . GLU A 1 108 ? 1.261 -5.255 2.476 1.00 96.19 108 GLU A CA 1
ATOM 849 C C . GLU A 1 108 ? 2.559 -4.456 2.434 1.00 96.19 108 GLU A C 1
ATOM 851 O O . GLU A 1 108 ? 2.548 -3.228 2.550 1.00 96.19 108 GLU A O 1
ATOM 856 N N . PHE A 1 109 ? 3.680 -5.141 2.258 1.00 97.12 109 PHE A N 1
ATOM 857 C CA . PHE A 1 109 ? 4.992 -4.521 2.215 1.00 97.12 109 PHE A CA 1
ATOM 858 C C . PHE A 1 109 ? 5.867 -5.126 1.121 1.00 97.12 109 PHE A C 1
ATOM 860 O O . PHE A 1 109 ? 5.718 -6.291 0.739 1.00 97.12 109 PHE A O 1
ATOM 867 N N . ALA A 1 110 ? 6.777 -4.307 0.606 1.00 97.75 110 ALA A N 1
ATOM 868 C CA . ALA A 1 110 ? 7.746 -4.705 -0.403 1.00 97.75 110 ALA A CA 1
ATOM 869 C C . ALA A 1 110 ? 9.063 -3.941 -0.206 1.00 97.75 110 ALA A C 1
ATOM 871 O O . ALA A 1 110 ? 9.025 -2.735 0.070 1.00 97.75 110 ALA A O 1
ATOM 872 N N . PRO A 1 111 ? 10.222 -4.602 -0.357 1.00 96.62 111 PRO A N 1
ATOM 873 C CA . PRO A 1 111 ? 11.489 -3.899 -0.498 1.00 96.62 111 PRO A CA 1
ATOM 874 C C . PRO A 1 111 ? 11.519 -3.103 -1.815 1.00 96.62 111 PRO A C 1
ATOM 876 O O . PRO A 1 111 ? 10.677 -3.292 -2.697 1.00 96.62 111 PRO A O 1
ATOM 879 N N . GLU A 1 112 ? 12.463 -2.173 -1.938 1.00 93.75 112 GLU A N 1
ATOM 880 C CA . GLU A 1 112 ? 12.528 -1.230 -3.060 1.00 93.75 112 GLU A CA 1
ATOM 881 C C . GLU A 1 112 ? 12.618 -1.916 -4.431 1.00 93.75 112 GLU A C 1
ATOM 883 O O . GLU A 1 112 ? 11.968 -1.487 -5.386 1.00 93.75 112 GLU A O 1
ATOM 888 N N . GLU A 1 113 ? 13.362 -3.018 -4.524 1.00 94.50 113 GLU A N 1
ATOM 889 C CA . GLU A 1 113 ? 13.562 -3.769 -5.763 1.00 94.50 113 GLU A CA 1
ATOM 890 C C . GLU A 1 113 ? 12.268 -4.348 -6.355 1.00 94.50 113 GLU A C 1
ATOM 892 O O . GLU A 1 113 ? 12.195 -4.574 -7.564 1.00 94.50 113 GLU A O 1
ATOM 897 N N . CYS A 1 114 ? 11.238 -4.567 -5.531 1.00 95.00 114 CYS A N 1
ATOM 898 C CA . CYS A 1 114 ? 9.950 -5.101 -5.972 1.00 95.00 114 CYS A CA 1
ATOM 899 C C . CYS A 1 114 ? 8.754 -4.229 -5.563 1.00 95.00 114 CYS A C 1
ATOM 901 O O . CYS A 1 114 ? 7.614 -4.696 -5.570 1.00 95.00 114 CYS A O 1
ATOM 903 N N . SER A 1 115 ? 8.985 -2.956 -5.226 1.00 95.19 115 SER A N 1
ATOM 904 C CA . SER A 1 115 ? 7.914 -2.011 -4.886 1.00 95.19 115 SER A CA 1
ATOM 905 C C . SER A 1 115 ? 7.293 -1.333 -6.117 1.00 95.19 115 SER A C 1
ATOM 907 O O . SER A 1 115 ? 6.265 -0.669 -6.009 1.00 95.19 115 SER A O 1
ATOM 909 N N . PHE A 1 116 ? 7.849 -1.550 -7.311 1.00 96.12 116 PHE A N 1
ATOM 910 C CA . PHE A 1 116 ? 7.312 -1.044 -8.576 1.00 96.12 116 PHE A CA 1
ATOM 911 C C . PHE A 1 116 ? 7.163 -2.152 -9.607 1.00 96.12 116 PHE A C 1
ATOM 913 O O . PHE A 1 116 ? 7.921 -3.124 -9.599 1.00 96.12 116 PHE A O 1
ATOM 920 N N . VAL A 1 117 ? 6.198 -1.967 -10.512 1.00 96.88 117 VAL A N 1
ATOM 921 C CA . VAL A 1 117 ? 5.972 -2.873 -11.641 1.00 96.88 117 VAL A CA 1
ATOM 922 C C . VAL A 1 117 ? 7.245 -3.071 -12.458 1.00 96.88 117 VAL A C 1
ATOM 924 O O . VAL A 1 117 ? 7.998 -2.128 -12.702 1.00 96.88 117 VAL A O 1
ATOM 927 N N . ALA A 1 118 ? 7.458 -4.311 -12.877 1.00 97.19 118 ALA A N 1
ATOM 928 C CA . ALA A 1 118 ? 8.558 -4.713 -13.739 1.00 97.19 118 ALA A CA 1
ATOM 929 C C . ALA A 1 118 ? 8.065 -5.749 -14.760 1.00 97.19 118 ALA A C 1
ATOM 931 O O . ALA A 1 118 ? 6.885 -6.107 -14.787 1.00 97.19 118 ALA A O 1
ATOM 932 N N . ASP A 1 119 ? 8.966 -6.223 -15.605 1.00 96.81 119 ASP A N 1
ATOM 933 C CA . ASP A 1 119 ? 8.686 -7.147 -16.702 1.00 96.81 119 ASP A CA 1
ATOM 934 C C . ASP A 1 119 ? 9.759 -8.241 -16.837 1.00 96.81 119 ASP A C 1
ATOM 936 O O . ASP A 1 119 ? 9.842 -8.920 -17.858 1.00 96.81 119 ASP A O 1
ATOM 940 N N . VAL A 1 120 ? 10.568 -8.460 -15.797 1.00 96.31 120 VAL A N 1
ATOM 941 C CA . VAL A 1 120 ? 11.683 -9.420 -15.784 1.00 96.31 120 VAL A CA 1
ATOM 942 C C . VAL A 1 120 ? 11.244 -10.834 -16.180 1.00 96.31 120 VAL A C 1
ATOM 944 O O . VAL A 1 120 ? 11.958 -11.515 -16.915 1.00 96.31 120 VAL A O 1
ATOM 947 N N . ALA A 1 121 ? 10.073 -11.302 -15.743 1.00 95.31 121 ALA A N 1
ATOM 948 C CA . ALA A 1 121 ? 9.602 -12.653 -16.048 1.00 95.31 121 ALA A CA 1
ATOM 949 C C . ALA A 1 121 ? 9.153 -12.832 -17.509 1.00 95.31 121 ALA A C 1
ATOM 951 O O . ALA A 1 121 ? 9.060 -13.970 -17.984 1.00 95.31 121 ALA A O 1
ATOM 952 N N . THR A 1 122 ? 8.918 -11.739 -18.245 1.00 95.69 122 THR A N 1
ATOM 953 C CA . THR A 1 122 ? 8.438 -11.787 -19.637 1.00 95.69 122 THR A CA 1
ATOM 954 C C . THR A 1 122 ? 9.432 -12.441 -20.592 1.00 95.69 122 THR A C 1
ATOM 956 O O . THR A 1 122 ? 9.019 -13.010 -21.600 1.00 95.69 122 THR A O 1
ATOM 959 N N . VAL A 1 123 ? 10.722 -12.491 -20.237 1.00 96.19 123 VAL A N 1
ATOM 960 C C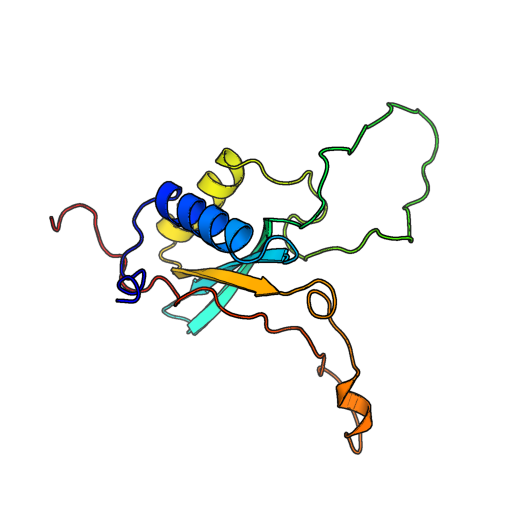A . VAL A 1 123 ? 11.763 -13.204 -21.003 1.00 96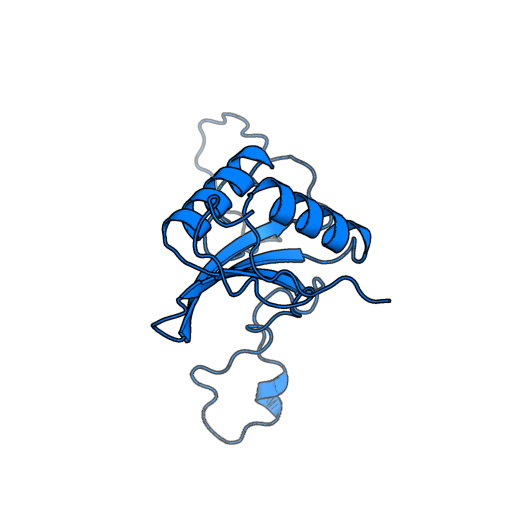.19 123 VAL A CA 1
ATOM 961 C C . VAL A 1 123 ? 11.467 -14.697 -21.182 1.00 96.19 123 VAL A C 1
ATOM 963 O O . VAL A 1 123 ? 12.044 -15.348 -22.049 1.00 96.19 123 VAL A O 1
ATOM 966 N N . ARG A 1 124 ? 10.580 -15.263 -20.352 1.00 96.25 124 ARG A N 1
ATOM 967 C CA . ARG A 1 124 ? 10.180 -16.677 -20.395 1.00 96.25 124 ARG A CA 1
ATOM 968 C C . ARG A 1 124 ? 8.925 -16.929 -21.232 1.00 96.25 124 ARG A C 1
ATOM 970 O O . ARG A 1 124 ? 8.492 -18.076 -21.322 1.00 96.25 124 ARG A O 1
ATOM 977 N N . PHE A 1 125 ? 8.300 -15.887 -21.776 1.00 95.19 125 PHE A N 1
ATOM 978 C CA . PHE A 1 125 ? 7.002 -15.991 -22.433 1.00 95.19 125 PHE A CA 1
ATOM 979 C C . PHE A 1 125 ? 7.199 -16.246 -23.929 1.00 95.19 125 PHE A C 1
ATOM 981 O O . PHE A 1 125 ? 8.116 -15.716 -24.553 1.00 95.19 125 PHE A O 1
ATOM 988 N N . GLN A 1 126 ? 6.315 -17.049 -24.520 1.00 92.06 126 GLN A N 1
ATOM 989 C CA . GLN A 1 126 ? 6.199 -17.183 -25.970 1.00 92.06 126 GLN A CA 1
ATOM 990 C C . GLN A 1 126 ? 4.900 -16.498 -26.405 1.00 92.06 126 GLN A C 1
ATOM 992 O O . GLN A 1 126 ? 3.818 -16.910 -25.992 1.00 92.06 126 GLN A O 1
ATOM 997 N N . GLY A 1 127 ? 5.004 -15.443 -27.216 1.00 90.88 127 GLY A N 1
ATOM 998 C CA . GLY A 1 127 ? 3.856 -14.651 -27.666 1.00 90.88 127 GLY A CA 1
ATOM 999 C C . GLY A 1 127 ? 3.674 -13.340 -26.896 1.00 90.88 127 GLY A C 1
ATOM 1000 O O . GLY A 1 127 ? 4.635 -12.754 -26.408 1.00 90.88 127 GLY A O 1
ATOM 1001 N N . SER A 1 128 ? 2.438 -12.838 -26.850 1.00 92.00 128 SER A N 1
ATOM 1002 C CA . SER A 1 128 ? 2.131 -11.538 -26.242 1.00 92.00 128 SER A CA 1
ATOM 1003 C C . SER A 1 128 ? 2.198 -11.583 -24.714 1.00 92.00 128 SER A C 1
ATOM 1005 O O . SER A 1 128 ? 1.697 -12.514 -24.087 1.00 92.00 128 SER A O 1
ATOM 1007 N N . THR A 1 129 ? 2.750 -10.528 -24.118 1.00 95.75 129 THR A N 1
ATOM 1008 C CA . THR A 1 129 ? 2.793 -10.285 -22.667 1.00 95.75 129 THR A CA 1
ATOM 1009 C C . THR A 1 129 ? 1.768 -9.230 -22.233 1.00 95.75 129 THR A C 1
ATOM 1011 O O . THR A 1 129 ? 1.841 -8.712 -21.120 1.00 95.75 129 THR A O 1
ATOM 1014 N N . ALA A 1 130 ? 0.806 -8.881 -23.099 1.00 95.56 130 ALA A N 1
ATOM 1015 C CA . ALA A 1 130 ? -0.177 -7.836 -22.827 1.00 95.56 130 ALA A CA 1
ATOM 1016 C C . ALA A 1 130 ? -0.928 -8.090 -21.506 1.00 95.56 130 ALA A C 1
ATOM 1018 O O . ALA A 1 130 ? -1.528 -9.145 -21.305 1.00 95.56 130 ALA A O 1
ATOM 1019 N N . GLY A 1 131 ? -0.892 -7.109 -20.598 1.00 94.38 131 GLY A N 1
ATOM 1020 C CA . GLY A 1 131 ? -1.523 -7.193 -19.275 1.00 94.38 131 GLY A CA 1
ATOM 1021 C C . GLY A 1 131 ? -0.707 -7.936 -18.206 1.00 94.38 131 GLY A C 1
ATOM 1022 O O . GLY A 1 131 ? -1.145 -8.017 -17.050 1.00 94.38 131 GLY A O 1
ATOM 1023 N N . TYR A 1 132 ? 0.473 -8.461 -18.549 1.00 96.19 132 TYR A N 1
ATOM 1024 C CA . TYR A 1 132 ? 1.405 -9.032 -17.585 1.00 96.19 132 TYR A CA 1
ATOM 1025 C C . TYR A 1 132 ? 2.381 -7.974 -17.071 1.00 96.19 132 TYR A C 1
ATOM 1027 O O . TYR A 1 132 ? 3.040 -7.294 -17.851 1.00 96.19 132 TYR A O 1
ATOM 1035 N N . TYR A 1 133 ? 2.500 -7.897 -15.747 1.00 97.50 133 TYR A N 1
ATOM 1036 C CA . TYR A 1 133 ? 3.501 -7.098 -15.048 1.00 97.50 133 TYR A CA 1
ATOM 1037 C C . TYR A 1 133 ? 3.916 -7.843 -13.776 1.00 97.50 133 TYR A C 1
ATOM 1039 O O . TYR A 1 133 ? 3.051 -8.329 -13.030 1.00 97.50 133 TYR A O 1
ATOM 1047 N N . ASP A 1 134 ? 5.217 -7.928 -13.528 1.00 97.62 134 ASP A N 1
ATOM 1048 C CA . ASP A 1 134 ? 5.778 -8.359 -12.252 1.00 97.62 134 ASP A CA 1
ATOM 1049 C C . ASP A 1 134 ? 5.490 -7.313 -11.167 1.00 97.62 134 ASP A C 1
ATOM 1051 O O . ASP A 1 134 ? 5.120 -6.172 -11.455 1.00 97.62 134 ASP A O 1
ATOM 1055 N N . ASN A 1 135 ? 5.653 -7.706 -9.902 1.00 97.38 135 ASN A N 1
ATOM 1056 C CA . ASN A 1 135 ? 5.618 -6.813 -8.735 1.00 97.38 135 ASN A CA 1
ATOM 1057 C C . ASN A 1 135 ? 4.293 -6.061 -8.484 1.00 97.38 135 ASN A C 1
ATOM 1059 O O . ASN A 1 135 ? 4.235 -5.137 -7.673 1.00 97.38 135 ASN A O 1
ATOM 1063 N N . ARG A 1 136 ? 3.190 -6.474 -9.125 1.00 96.50 136 ARG A N 1
ATOM 1064 C CA . ARG A 1 136 ? 1.835 -6.001 -8.771 1.00 96.50 136 ARG A CA 1
ATOM 1065 C C . ARG A 1 136 ? 1.431 -6.432 -7.354 1.00 96.50 136 ARG A C 1
ATOM 1067 O O . ARG A 1 136 ? 0.818 -5.664 -6.606 1.00 96.50 136 ARG A O 1
ATOM 1074 N N . TYR A 1 137 ? 1.780 -7.666 -6.995 1.00 95.50 137 TYR A N 1
ATOM 1075 C CA . TYR A 1 137 ? 1.525 -8.248 -5.680 1.00 95.50 137 TYR A CA 1
ATOM 1076 C C . TYR A 1 137 ? 2.691 -7.981 -4.736 1.00 95.50 137 TYR A C 1
ATOM 1078 O O . TYR A 1 137 ? 3.848 -8.151 -5.116 1.00 95.50 137 TYR A O 1
ATOM 1086 N N . TRP A 1 138 ? 2.368 -7.577 -3.510 1.00 96.81 138 TRP A N 1
ATOM 1087 C CA . TRP A 1 138 ? 3.322 -7.360 -2.424 1.00 96.81 138 TRP A CA 1
ATOM 1088 C C . TRP A 1 138 ? 3.128 -8.412 -1.333 1.00 96.81 138 TRP A C 1
ATOM 1090 O O . TRP A 1 138 ? 2.123 -9.126 -1.311 1.00 96.81 138 TRP A O 1
ATOM 1100 N N . THR A 1 139 ? 4.090 -8.514 -0.419 1.00 95.31 139 THR A N 1
ATOM 1101 C CA . THR A 1 139 ? 4.012 -9.479 0.679 1.00 95.31 139 THR A CA 1
ATOM 1102 C C . THR A 1 139 ? 2.997 -9.003 1.705 1.00 95.31 139 THR A C 1
ATOM 1104 O O . THR A 1 139 ? 3.088 -7.891 2.218 1.00 95.31 139 THR A O 1
ATOM 1107 N N . MET A 1 140 ? 2.029 -9.851 2.031 1.00 92.62 140 MET A N 1
ATOM 1108 C CA . MET A 1 140 ? 1.034 -9.549 3.052 1.00 92.62 140 MET A CA 1
ATOM 1109 C C . MET A 1 140 ? 1.663 -9.532 4.449 1.00 92.62 140 MET A C 1
ATOM 1111 O O . MET A 1 140 ? 2.380 -10.456 4.835 1.00 92.62 140 MET A O 1
ATOM 1115 N N . TRP A 1 141 ? 1.363 -8.497 5.233 1.00 89.12 141 TRP A N 1
ATOM 1116 C CA . TRP A 1 141 ? 1.705 -8.450 6.650 1.00 89.12 141 TRP A CA 1
ATOM 1117 C C . TRP A 1 141 ? 0.590 -9.111 7.465 1.00 89.12 141 TRP A C 1
ATOM 1119 O O . TRP A 1 141 ? -0.532 -8.608 7.540 1.00 89.12 141 TRP A O 1
ATOM 1129 N N . LYS A 1 142 ? 0.912 -10.246 8.094 1.00 84.12 142 LYS A N 1
ATOM 1130 C CA . LYS A 1 142 ? -0.036 -11.091 8.840 1.00 84.12 142 LYS A CA 1
ATOM 1131 C C . LYS A 1 142 ? -1.164 -11.610 7.923 1.00 84.12 142 LYS A C 1
ATOM 1133 O O . LYS A 1 142 ? -0.875 -12.365 7.002 1.00 84.12 142 LYS A O 1
ATOM 1138 N N . LEU A 1 143 ? -2.429 -11.281 8.193 1.00 69.00 143 LEU A N 1
ATOM 1139 C CA . LEU A 1 143 ? -3.606 -11.703 7.416 1.00 69.00 143 LEU A CA 1
ATOM 1140 C C . LEU A 1 143 ? -4.604 -10.537 7.278 1.00 69.00 143 LEU A C 1
ATOM 1142 O O . LEU A 1 143 ? -4.577 -9.637 8.126 1.00 69.00 143 LEU A O 1
ATOM 1146 N N . PRO A 1 144 ? -5.510 -10.549 6.275 1.00 58.78 144 PRO A N 1
ATOM 1147 C CA . PRO A 1 144 ? -6.514 -9.501 6.112 1.00 58.78 144 PRO A CA 1
ATOM 1148 C C . PRO A 1 144 ? -7.501 -9.498 7.284 1.00 58.78 144 PRO A C 1
ATOM 1150 O O . PRO A 1 144 ? -7.833 -10.544 7.847 1.00 58.78 144 PRO A O 1
ATOM 1153 N N . MET A 1 145 ? -7.989 -8.315 7.652 1.00 60.28 145 MET A N 1
ATOM 1154 C CA . MET A 1 145 ? -8.728 -8.100 8.899 1.00 60.28 145 MET A CA 1
ATOM 1155 C C . MET A 1 145 ? -10.227 -8.443 8.768 1.00 60.28 145 MET A C 1
ATOM 1157 O O . MET A 1 145 ? -11.090 -7.565 8.788 1.00 60.28 145 MET A O 1
ATOM 1161 N N . PHE A 1 146 ? -10.562 -9.724 8.585 1.00 52.62 146 PHE A N 1
ATOM 1162 C CA . PHE A 1 146 ? -11.945 -10.200 8.396 1.00 52.62 146 PHE A CA 1
ATOM 1163 C C . PHE A 1 146 ? -12.799 -10.164 9.692 1.00 52.62 146 PHE A C 1
ATOM 1165 O O . PHE A 1 146 ? -12.270 -10.264 10.796 1.00 52.62 146 PHE A O 1
ATOM 1172 N N . GLY A 1 147 ? -14.139 -10.078 9.578 1.00 53.22 147 GLY A N 1
ATOM 1173 C CA . GLY A 1 147 ? -15.079 -10.337 10.697 1.00 53.22 147 GLY A CA 1
ATOM 1174 C C . GLY A 1 147 ? -15.652 -9.132 11.472 1.00 53.22 147 GLY A C 1
ATOM 1175 O O . GLY A 1 147 ? -16.092 -9.291 12.607 1.00 53.22 147 GLY A O 1
ATOM 1176 N N . CYS A 1 148 ? -15.682 -7.928 10.898 1.00 48.72 148 CYS A N 1
ATOM 1177 C CA . CYS A 1 148 ? -16.183 -6.710 11.558 1.00 48.72 148 CYS A CA 1
ATOM 1178 C C . CYS A 1 148 ? -17.727 -6.614 11.560 1.00 48.72 148 CYS A C 1
ATOM 1180 O O . CYS A 1 148 ? -18.314 -6.582 10.477 1.00 48.72 148 CYS A O 1
ATOM 1182 N N . ARG A 1 149 ? -18.397 -6.547 12.733 1.00 52.06 149 ARG A N 1
ATOM 1183 C CA . ARG A 1 149 ? -19.876 -6.396 12.800 1.00 52.06 149 ARG A CA 1
ATOM 1184 C C . ARG A 1 149 ? -20.485 -5.457 13.859 1.00 52.06 149 ARG A C 1
ATOM 1186 O O . ARG A 1 149 ? -21.522 -4.891 13.545 1.00 52.06 149 ARG A O 1
ATOM 1193 N N . SER A 1 150 ? -19.920 -5.231 15.052 1.00 40.47 150 SER A N 1
ATOM 1194 C CA . SER A 1 150 ? -20.436 -4.218 16.009 1.00 40.47 150 SER A CA 1
ATOM 1195 C C . SER A 1 150 ? -19.532 -4.075 17.243 1.00 40.47 150 SER A C 1
ATOM 1197 O O . SER A 1 150 ? -18.830 -5.016 17.613 1.00 40.47 150 SER A O 1
ATOM 1199 N N . SER A 1 151 ? -19.568 -2.913 17.903 1.00 33.62 151 SER A N 1
ATOM 1200 C CA . SER A 1 151 ? -18.951 -2.654 19.214 1.00 33.62 151 SER A CA 1
ATOM 1201 C C . SER A 1 151 ? -19.753 -3.200 20.406 1.00 33.62 151 SER A C 1
ATOM 1203 O O . SER A 1 151 ? -19.258 -3.142 21.525 1.00 33.62 151 SER A O 1
ATOM 1205 N N . GLN A 1 152 ? -20.966 -3.718 20.188 1.00 35.22 152 GLN A N 1
ATOM 1206 C CA . GLN A 1 152 ? -21.910 -4.113 21.247 1.00 35.22 152 GLN A CA 1
ATOM 1207 C C . GLN A 1 152 ? -21.828 -5.587 21.683 1.00 35.22 152 GLN A C 1
ATOM 1209 O O . GLN A 1 152 ? -22.602 -6.006 22.533 1.00 35.22 152 GLN A O 1
ATOM 1214 N N . GLU A 1 153 ? -20.913 -6.380 21.124 1.00 33.94 153 GLU A N 1
ATOM 1215 C CA . GLU A 1 153 ? -20.746 -7.804 21.472 1.00 33.94 153 GLU A CA 1
ATOM 1216 C C . GLU A 1 153 ? -19.494 -8.058 22.336 1.00 33.94 153 GLU A C 1
ATOM 1218 O O . GLU A 1 153 ? -18.743 -9.001 22.089 1.00 33.94 153 GLU A O 1
ATOM 1223 N N . VAL A 1 154 ? -19.230 -7.189 23.321 1.00 35.31 154 VAL A N 1
ATOM 1224 C CA . VAL A 1 154 ? -18.245 -7.418 24.401 1.00 35.31 154 VAL A CA 1
ATOM 1225 C C . VAL A 1 154 ? -18.890 -7.102 25.737 1.00 35.31 154 VAL A C 1
ATOM 1227 O O . VAL A 1 154 ? -19.458 -5.992 25.842 1.00 35.31 154 VAL A O 1
#

Radius of gyration: 18.12 Å; Cα contacts (8 Å, |Δi|>4): 201; chains: 1; bounding box: 36×50×52 Å

Foldseek 3Di:
DPPPFQAAPPFLVVVLVLVVVVCVVPVQKWKKKWWADPVVRDTDDIDTQDHHPDDQDPPPPVDPDDDDDDPPPQDADPPCRVPRRDDSVRSRVVVVVCVVVVIWMWMFMDHPVLCDWDCVCVVVDDDDCPPDTGSPDGHTDRDIHHHHDDPPPD